Protein AF-A0A2E2BZK4-F1 (afdb_monomer_lite)

Radius of gyration: 13.88 Å; chains: 1; bounding box: 43×26×27 Å

Secondary structure (DSSP, 8-state):
------EEE-TTT--EEETT-SB-TTT--BEEE-TTT--EEEHHHHHHHEEEPTTT--EEE--

Structure (mmCIF, N/CA/C/O backbone):
data_AF-A0A2E2BZK4-F1
#
_entry.id   AF-A0A2E2BZK4-F1
#
loop_
_atom_site.group_PDB
_atom_site.id
_atom_site.type_symbol
_atom_site.label_atom_id
_atom_site.label_alt_id
_atom_site.label_comp_id
_atom_site.label_asym_id
_atom_site.label_entity_id
_atom_site.label_seq_id
_atom_site.pdbx_PDB_ins_code
_atom_site.Cartn_x
_atom_site.Cartn_y
_atom_site.Cartn_z
_atom_site.occupancy
_atom_site.B_iso_or_equiv
_atom_site.auth_seq_id
_atom_site.auth_comp_id
_atom_site.auth_asym_id
_atom_site.auth_atom_id
_atom_site.pdbx_PDB_model_num
ATOM 1 N N . MET A 1 1 ? -24.233 -14.397 -7.315 1.00 37.41 1 MET A N 1
ATOM 2 C CA . MET A 1 1 ? -22.988 -13.873 -7.909 1.00 37.41 1 MET A CA 1
ATOM 3 C C . MET A 1 1 ? -22.252 -13.231 -6.753 1.00 37.41 1 MET A C 1
ATOM 5 O O . MET A 1 1 ? -22.749 -12.241 -6.243 1.00 37.41 1 MET A O 1
ATOM 9 N N . SER A 1 2 ? -21.223 -13.887 -6.223 1.00 45.34 2 SER A N 1
ATOM 10 C CA . SER A 1 2 ? -20.488 -13.378 -5.063 1.00 45.34 2 SER A CA 1
ATOM 11 C C . SER A 1 2 ? -19.534 -12.303 -5.561 1.00 45.34 2 SER A C 1
ATOM 13 O O . SER A 1 2 ? -18.634 -12.605 -6.342 1.00 45.34 2 SER A O 1
ATOM 15 N N . GLU A 1 3 ? -19.789 -11.056 -5.184 1.00 49.66 3 GLU A N 1
ATOM 16 C CA . GLU A 1 3 ? -18.840 -9.961 -5.355 1.00 49.66 3 GLU A CA 1
ATOM 17 C C . GLU A 1 3 ? -17.527 -10.399 -4.689 1.00 49.66 3 GLU A C 1
ATOM 19 O O . GLU A 1 3 ? -17.562 -10.826 -3.531 1.00 49.66 3 GLU A O 1
ATOM 24 N N . PRO A 1 4 ? -16.382 -10.406 -5.392 1.00 54.16 4 PRO A N 1
ATOM 25 C CA . PRO A 1 4 ? -15.113 -10.632 -4.730 1.00 54.16 4 PRO A CA 1
ATOM 26 C C . PRO A 1 4 ? -14.865 -9.414 -3.841 1.00 54.16 4 PRO A C 1
ATOM 28 O O . PRO A 1 4 ? -14.402 -8.373 -4.302 1.00 54.16 4 PRO A O 1
ATOM 31 N N . THR A 1 5 ? -15.239 -9.512 -2.567 1.00 58.28 5 THR A N 1
ATOM 32 C CA . THR A 1 5 ? -14.846 -8.540 -1.549 1.00 58.28 5 THR A CA 1
ATOM 33 C C . THR A 1 5 ? -13.362 -8.769 -1.285 1.00 58.28 5 THR A C 1
ATOM 35 O O . THR A 1 5 ? -12.987 -9.489 -0.361 1.00 58.28 5 THR A O 1
ATOM 38 N N . THR A 1 6 ? -12.511 -8.263 -2.180 1.00 72.06 6 THR A N 1
ATOM 39 C CA . THR A 1 6 ? -11.065 -8.355 -2.016 1.00 72.06 6 THR A CA 1
ATOM 40 C C . THR A 1 6 ? -10.668 -7.408 -0.894 1.00 72.06 6 THR A C 1
ATOM 42 O O . THR A 1 6 ? -10.674 -6.181 -1.026 1.00 72.06 6 THR A O 1
ATOM 45 N N . THR A 1 7 ? -10.399 -8.015 0.249 1.00 82.25 7 THR A N 1
ATOM 46 C CA . THR A 1 7 ? -10.108 -7.356 1.510 1.00 82.25 7 THR A CA 1
ATOM 47 C C . THR A 1 7 ? -8.703 -7.773 1.919 1.00 82.25 7 THR A C 1
ATOM 49 O O . THR A 1 7 ? -8.380 -8.960 1.879 1.00 82.25 7 THR A O 1
ATOM 52 N N . GLN A 1 8 ? -7.867 -6.804 2.274 1.00 82.31 8 GLN A N 1
ATOM 53 C CA . GLN A 1 8 ? -6.492 -7.008 2.721 1.00 82.31 8 GLN A CA 1
ATOM 54 C C . GLN A 1 8 ? -6.346 -6.627 4.197 1.00 82.31 8 GLN A C 1
ATOM 56 O O . GLN A 1 8 ? -7.221 -6.000 4.790 1.00 82.31 8 GLN A O 1
ATOM 61 N N . GLU A 1 9 ? -5.240 -7.027 4.812 1.00 86.62 9 GLU A N 1
ATOM 62 C CA . GLU A 1 9 ? -4.929 -6.692 6.200 1.00 86.62 9 GLU A CA 1
ATOM 63 C C . GLU A 1 9 ? -4.046 -5.445 6.253 1.00 86.62 9 GLU A C 1
ATOM 65 O O . GLU A 1 9 ? -3.099 -5.295 5.481 1.00 86.62 9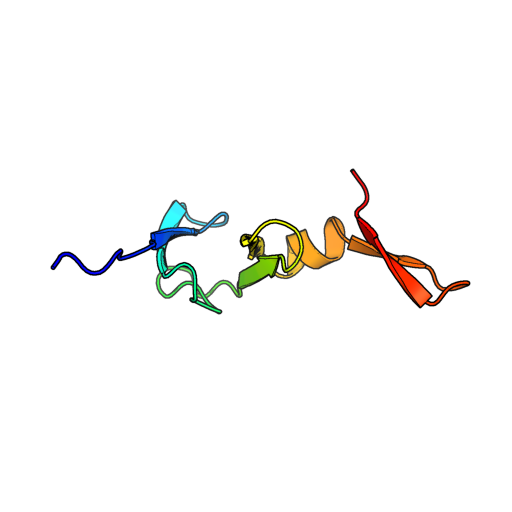 GLU A O 1
ATOM 70 N N . CYS A 1 10 ? -4.332 -4.537 7.184 1.00 86.31 10 CYS A N 1
ATOM 71 C CA . CYS A 1 10 ? -3.507 -3.360 7.385 1.00 86.31 10 CYS A CA 1
ATOM 72 C C . CYS A 1 10 ? -2.143 -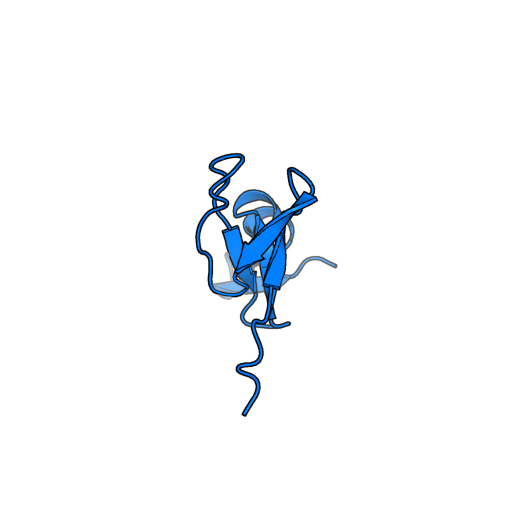3.774 7.969 1.00 86.31 10 CYS A C 1
ATOM 74 O O . CYS A 1 10 ? -2.112 -4.296 9.084 1.00 86.31 10 CYS A O 1
ATOM 76 N N . PRO A 1 11 ? -1.005 -3.455 7.326 1.00 81.00 11 PRO A N 1
ATOM 77 C CA . PRO A 1 11 ? 0.325 -3.846 7.815 1.00 81.00 11 PRO A CA 1
ATOM 78 C C . PRO A 1 11 ? 0.708 -3.206 9.162 1.00 81.00 11 PRO A C 1
ATOM 80 O O . PRO A 1 11 ? 1.662 -3.628 9.807 1.00 81.00 11 PRO A O 1
ATOM 83 N N . LYS A 1 12 ? -0.031 -2.180 9.610 1.00 85.00 12 LYS A N 1
ATOM 84 C CA . LYS A 1 12 ? 0.270 -1.420 10.831 1.00 85.00 12 LYS A CA 1
ATOM 85 C C . LYS A 1 12 ? -0.498 -1.898 12.064 1.00 85.00 12 LYS A C 1
ATOM 87 O O . LYS A 1 12 ? -0.021 -1.734 13.183 1.00 85.00 12 LYS A O 1
ATOM 92 N N . CYS A 1 13 ? -1.702 -2.435 11.877 1.00 88.94 13 CYS A N 1
ATOM 93 C CA . CYS A 1 13 ? -2.581 -2.852 12.975 1.00 88.94 13 CYS A CA 1
ATOM 94 C C . CYS A 1 13 ? -3.258 -4.212 12.757 1.00 88.94 13 CYS A C 1
ATOM 96 O O . CYS A 1 13 ? -4.037 -4.620 13.611 1.00 88.94 13 CYS A O 1
ATOM 98 N N . ASN A 1 14 ? -2.982 -4.891 11.637 1.00 86.88 14 ASN A N 1
ATOM 99 C CA . ASN A 1 14 ? -3.615 -6.144 11.206 1.00 86.88 14 ASN A CA 1
ATOM 100 C C . ASN A 1 14 ? -5.149 -6.083 11.099 1.00 86.88 14 ASN A C 1
ATOM 102 O O . ASN A 1 14 ? -5.822 -7.107 11.152 1.00 86.88 14 ASN A O 1
ATOM 106 N N . ASP A 1 15 ? -5.713 -4.885 10.940 1.00 89.12 15 ASP A N 1
ATOM 107 C CA . ASP A 1 15 ? -7.159 -4.725 10.788 1.00 89.12 15 ASP A CA 1
ATOM 108 C C . ASP A 1 15 ? -7.588 -4.968 9.337 1.00 89.12 15 ASP A C 1
ATOM 110 O O . ASP A 1 15 ? -6.821 -4.744 8.399 1.00 89.12 15 ASP A O 1
ATOM 114 N N . VAL A 1 16 ? -8.815 -5.436 9.159 1.00 87.94 16 VAL A N 1
ATOM 115 C CA . VAL A 1 16 ? -9.348 -5.906 7.882 1.00 87.94 16 VAL A CA 1
ATOM 116 C C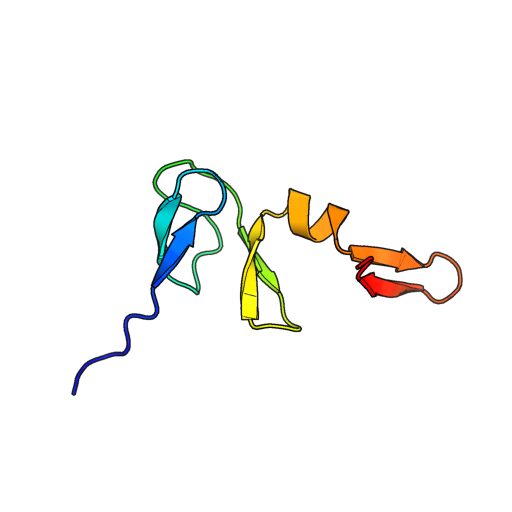 . VAL A 1 16 ? -9.877 -4.712 7.084 1.00 87.94 16 VAL A C 1
ATOM 118 O O . VAL A 1 16 ? -10.820 -4.040 7.496 1.00 87.94 16 VAL A O 1
ATOM 121 N N . ILE A 1 17 ? -9.278 -4.439 5.927 1.00 87.38 17 ILE A N 1
ATOM 122 C CA . ILE A 1 17 ? -9.539 -3.244 5.116 1.00 87.38 17 ILE A CA 1
ATOM 123 C C . ILE A 1 17 ? -9.784 -3.596 3.650 1.00 87.38 17 ILE A C 1
ATOM 125 O O . ILE A 1 17 ? -9.282 -4.593 3.142 1.00 87.38 17 ILE A O 1
ATOM 129 N N . SER A 1 18 ? -10.533 -2.767 2.928 1.00 82.56 18 SER A N 1
ATOM 130 C CA . SER A 1 18 ? -10.701 -2.968 1.484 1.00 82.56 18 SER A CA 1
ATOM 131 C C . SER A 1 18 ? -9.364 -2.830 0.755 1.00 82.56 18 SER A C 1
ATOM 133 O O . SER A 1 18 ? -8.581 -1.938 1.075 1.00 82.56 18 SER A O 1
ATOM 135 N N . GLU A 1 19 ? -9.127 -3.639 -0.279 1.00 76.06 19 GLU A N 1
ATOM 136 C CA . GLU A 1 19 ? -7.907 -3.539 -1.101 1.00 76.06 19 GLU A CA 1
ATOM 137 C C . GLU A 1 19 ? -7.750 -2.156 -1.766 1.00 76.06 19 GLU A C 1
ATOM 139 O O . GLU A 1 19 ? -6.652 -1.671 -2.006 1.00 76.06 19 GLU A O 1
ATOM 144 N N . MET A 1 20 ? -8.872 -1.479 -2.001 1.00 73.25 20 MET A N 1
ATOM 145 C CA . MET A 1 20 ? -8.944 -0.139 -2.588 1.00 73.25 20 MET A CA 1
ATOM 146 C C . MET A 1 20 ? -8.834 0.979 -1.537 1.00 73.25 20 MET A C 1
ATOM 148 O O . MET A 1 20 ? -8.987 2.152 -1.875 1.00 73.25 20 MET A O 1
ATOM 152 N N . ALA A 1 21 ? -8.688 0.643 -0.251 1.00 79.88 21 ALA A N 1
ATOM 153 C CA . ALA A 1 21 ? -8.712 1.633 0.815 1.00 79.88 21 ALA A CA 1
ATOM 154 C C . ALA A 1 21 ? -7.408 2.440 0.831 1.00 79.88 21 ALA A C 1
ATOM 156 O O . ALA A 1 21 ? -6.340 1.924 1.149 1.00 79.88 21 ALA A O 1
ATOM 157 N N . GLU A 1 22 ? -7.512 3.745 0.585 1.00 84.06 22 GLU A N 1
ATOM 158 C CA . GLU A 1 22 ? -6.394 4.694 0.713 1.00 84.06 22 GLU A CA 1
ATOM 159 C C . GLU A 1 22 ? -5.988 4.932 2.181 1.00 84.06 22 GLU A C 1
ATOM 161 O O . GLU A 1 22 ? -4.949 5.526 2.483 1.00 84.06 22 GLU A O 1
ATOM 166 N N . LYS A 1 23 ? -6.832 4.510 3.131 1.00 87.56 23 LYS A N 1
ATOM 167 C CA . LYS A 1 23 ? -6.632 4.722 4.564 1.00 87.56 23 LYS A CA 1
ATOM 168 C C . LYS A 1 23 ? -7.308 3.632 5.388 1.00 87.56 23 LYS A C 1
ATOM 170 O O . LYS A 1 23 ? -8.447 3.259 5.116 1.00 87.56 23 LYS A O 1
ATOM 175 N N . CYS A 1 24 ? -6.631 3.161 6.431 1.00 88.50 24 CYS A N 1
ATOM 176 C CA . CYS A 1 24 ? -7.206 2.224 7.387 1.00 88.50 24 CYS A CA 1
ATOM 177 C C . CYS A 1 24 ? -8.213 2.943 8.310 1.00 88.50 24 CYS A C 1
ATOM 179 O O . CYS A 1 24 ? -7.819 3.895 8.982 1.00 88.50 24 CYS A O 1
ATOM 181 N N . PRO A 1 25 ? -9.478 2.493 8.409 1.00 84.69 25 PRO A N 1
ATOM 182 C CA . PRO A 1 25 ? -10.482 3.101 9.285 1.00 84.69 25 PRO A CA 1
ATOM 183 C C . PRO A 1 25 ? -10.262 2.806 10.778 1.00 84.69 25 PRO A C 1
ATOM 185 O O . PRO A 1 25 ? -10.774 3.538 11.618 1.00 84.69 25 PRO A O 1
ATOM 188 N N . ALA A 1 26 ? -9.505 1.758 11.124 1.00 88.19 26 ALA A N 1
ATOM 189 C CA . ALA A 1 26 ? -9.259 1.374 12.515 1.00 88.19 26 ALA A CA 1
ATOM 190 C C . ALA A 1 26 ? -8.111 2.166 13.159 1.00 88.19 26 ALA A C 1
ATOM 192 O O . ALA A 1 26 ? -8.227 2.639 14.287 1.00 88.19 26 ALA A O 1
ATOM 193 N N . CYS A 1 27 ? -6.992 2.316 12.444 1.00 89.50 27 CYS A N 1
ATOM 194 C CA . CYS A 1 27 ? -5.790 2.985 12.954 1.00 89.50 27 CYS A CA 1
ATOM 195 C C . CYS A 1 27 ? -5.475 4.316 12.262 1.00 89.50 27 CYS A C 1
ATOM 197 O O . CYS A 1 27 ? -4.444 4.922 12.557 1.00 89.50 27 CYS A O 1
ATOM 199 N N . ASP A 1 28 ? -6.322 4.739 11.321 1.00 87.25 28 ASP A N 1
ATOM 200 C CA . ASP A 1 28 ? -6.204 5.996 10.579 1.00 87.25 28 ASP A CA 1
ATOM 201 C C . ASP A 1 28 ? -4.911 6.106 9.730 1.00 87.25 28 ASP A C 1
ATOM 203 O O . ASP A 1 28 ? -4.519 7.185 9.290 1.00 87.25 28 ASP A O 1
ATOM 207 N N . THR A 1 29 ? -4.234 4.980 9.472 1.00 88.00 29 THR A N 1
ATOM 208 C CA . THR A 1 29 ? -2.963 4.943 8.725 1.00 88.00 29 THR A CA 1
ATOM 209 C C . THR A 1 29 ? -3.202 5.032 7.226 1.00 88.00 29 THR A C 1
ATOM 211 O O . THR A 1 29 ? -4.083 4.361 6.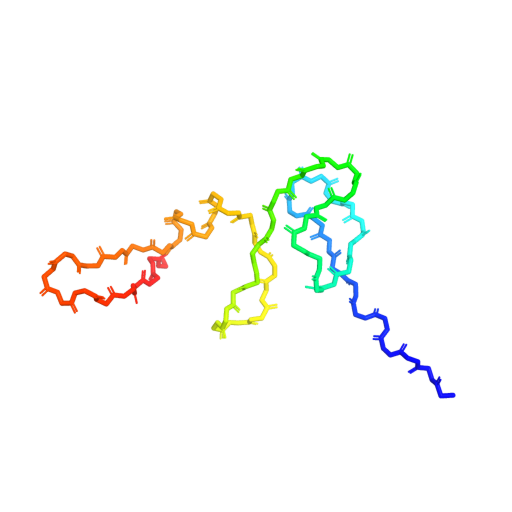690 1.00 88.00 29 THR A O 1
ATOM 214 N N . LYS A 1 30 ? -2.399 5.852 6.548 1.00 89.44 30 LYS A N 1
ATOM 215 C CA . LYS A 1 30 ? -2.488 6.088 5.108 1.00 89.44 30 LYS A CA 1
ATOM 216 C C . LYS A 1 30 ? -1.776 4.978 4.337 1.00 89.44 30 LYS A C 1
ATOM 218 O O . LYS A 1 30 ? -0.621 4.654 4.629 1.00 89.44 30 LYS A O 1
ATOM 223 N N . LEU A 1 31 ? -2.480 4.398 3.377 1.00 87.50 31 LEU A N 1
ATOM 224 C CA . LEU A 1 31 ? -2.039 3.235 2.626 1.00 87.50 31 LEU A CA 1
ATOM 225 C C . LEU A 1 31 ? -1.968 3.573 1.147 1.00 87.50 31 LEU A C 1
ATOM 227 O O . LEU A 1 31 ? -2.734 4.385 0.633 1.00 87.50 31 LEU A O 1
ATOM 231 N N . VAL A 1 32 ? -1.011 2.951 0.478 1.00 86.38 32 VAL A N 1
ATOM 232 C CA . VAL A 1 32 ? -0.740 3.160 -0.935 1.00 86.38 32 VAL A CA 1
ATOM 233 C C . VAL A 1 32 ? -0.671 1.794 -1.592 1.00 86.38 32 VAL A C 1
ATOM 235 O O . VAL A 1 32 ? 0.009 0.889 -1.109 1.00 86.38 32 VAL A O 1
ATOM 238 N N . MET A 1 33 ? -1.394 1.641 -2.696 1.00 82.69 33 MET A N 1
ATOM 239 C CA . MET A 1 33 ? -1.329 0.438 -3.510 1.00 82.69 33 MET A CA 1
ATOM 240 C C . MET A 1 33 ? -0.069 0.488 -4.374 1.00 82.69 33 MET A C 1
ATOM 242 O O . MET A 1 3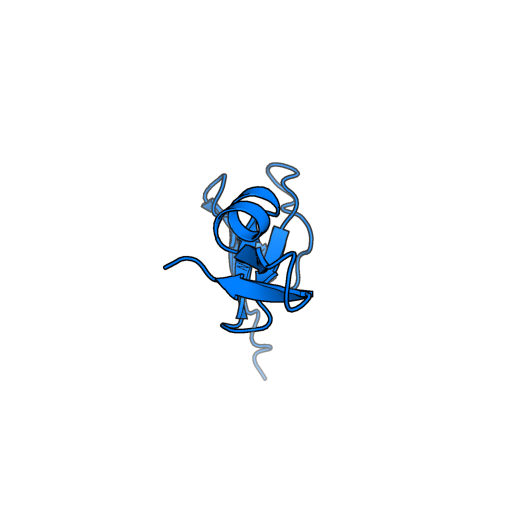3 ? 0.167 1.456 -5.099 1.00 82.69 33 MET A O 1
ATOM 246 N N . CYS A 1 34 ? 0.755 -0.552 -4.298 1.00 78.56 34 CYS A N 1
ATOM 247 C CA . CYS A 1 34 ? 1.917 -0.673 -5.162 1.00 78.56 34 CYS A CA 1
ATOM 248 C C . CYS A 1 34 ? 1.463 -1.026 -6.582 1.00 78.56 34 CYS A C 1
ATOM 250 O O . CYS A 1 34 ? 1.055 -2.155 -6.835 1.00 78.56 34 CYS A O 1
ATOM 252 N N . ASP A 1 35 ? 1.606 -0.099 -7.527 1.00 74.75 35 ASP A N 1
ATOM 253 C CA . ASP A 1 35 ? 1.233 -0.299 -8.940 1.00 74.75 35 ASP A CA 1
ATOM 254 C C . ASP A 1 35 ? 1.967 -1.489 -9.599 1.00 74.75 35 ASP A C 1
ATOM 256 O O . ASP A 1 35 ? 1.511 -2.079 -10.573 1.00 74.75 35 ASP A O 1
ATOM 260 N N . ARG A 1 36 ? 3.108 -1.897 -9.025 1.00 75.12 36 ARG A N 1
ATOM 261 C CA . ARG A 1 36 ? 3.952 -2.974 -9.555 1.00 75.12 36 ARG A CA 1
ATOM 262 C C . ARG A 1 36 ? 3.500 -4.379 -9.158 1.00 75.12 36 ARG A C 1
ATOM 264 O O . ARG A 1 36 ? 3.666 -5.304 -9.947 1.00 75.12 36 ARG A O 1
ATOM 271 N N . CYS A 1 37 ? 3.022 -4.563 -7.928 1.00 81.06 37 CYS A N 1
ATOM 272 C CA . CYS A 1 37 ? 2.651 -5.882 -7.395 1.00 81.06 37 CYS A CA 1
ATOM 273 C C . CYS A 1 37 ? 1.200 -5.970 -6.906 1.00 81.06 37 CYS A C 1
ATOM 275 O O . CYS A 1 37 ? 0.740 -7.067 -6.605 1.00 81.06 37 CYS A O 1
ATOM 277 N N . GLY A 1 38 ? 0.482 -4.848 -6.829 1.00 77.19 38 GLY A N 1
ATOM 278 C CA . GLY A 1 38 ? -0.893 -4.766 -6.333 1.00 77.19 38 GLY A CA 1
ATOM 279 C C . GLY A 1 38 ? -1.028 -4.858 -4.810 1.00 77.19 38 GLY A C 1
ATOM 280 O O . GLY A 1 38 ? -2.139 -4.925 -4.301 1.00 77.19 38 GLY A O 1
ATOM 281 N N . SER A 1 39 ? 0.077 -4.880 -4.059 1.00 81.38 39 SER A N 1
ATOM 282 C CA . SER A 1 39 ? 0.034 -4.981 -2.595 1.00 81.38 39 SER A CA 1
ATOM 283 C C . SER A 1 39 ? -0.219 -3.622 -1.948 1.00 81.38 39 SER A C 1
ATOM 285 O O . SER A 1 39 ? 0.404 -2.629 -2.336 1.00 81.38 39 SER A O 1
ATOM 287 N N . LEU A 1 40 ? -1.081 -3.582 -0.930 1.00 82.81 40 LEU A N 1
ATOM 288 C CA . LEU A 1 40 ? -1.193 -2.427 -0.042 1.00 82.81 40 LEU A CA 1
ATOM 289 C C . LEU A 1 40 ? 0.018 -2.357 0.885 1.00 82.81 40 LEU A C 1
ATOM 291 O O . LEU A 1 40 ? 0.327 -3.301 1.610 1.00 82.81 40 LEU A O 1
ATOM 295 N N . VAL A 1 41 ? 0.672 -1.204 0.890 1.00 85.38 41 VAL A N 1
ATOM 296 C CA . VAL A 1 41 ? 1.762 -0.876 1.811 1.00 85.38 41 VAL A CA 1
ATOM 297 C C . VAL A 1 41 ? 1.477 0.466 2.474 1.00 85.38 41 VAL A C 1
ATOM 299 O O . VAL A 1 41 ? 0.623 1.234 2.025 1.00 85.38 41 VAL A O 1
ATOM 302 N N . THR A 1 42 ? 2.170 0.774 3.567 1.00 86.06 42 THR A N 1
ATOM 303 C CA . THR A 1 42 ? 2.080 2.120 4.152 1.00 86.06 42 THR A CA 1
ATOM 304 C C . THR A 1 42 ? 2.806 3.140 3.274 1.00 86.06 42 THR A C 1
ATOM 306 O O . THR A 1 42 ? 3.738 2.796 2.549 1.00 86.06 42 THR A O 1
ATOM 309 N N . GLU A 1 43 ? 2.409 4.416 3.341 1.00 83.19 43 GLU A N 1
ATOM 310 C CA . GLU A 1 43 ? 3.114 5.491 2.618 1.00 83.19 43 GLU A CA 1
ATOM 311 C C . GLU A 1 43 ? 4.607 5.560 3.009 1.00 83.19 43 GLU A C 1
ATOM 313 O O . GLU A 1 43 ? 5.463 5.848 2.172 1.00 83.19 43 GLU A O 1
ATOM 318 N N . GLU A 1 44 ? 4.920 5.266 4.273 1.00 81.31 44 GLU A N 1
ATOM 319 C CA . GLU A 1 44 ? 6.289 5.219 4.795 1.00 81.31 44 GLU A CA 1
ATOM 320 C C . GLU A 1 44 ? 7.080 4.053 4.203 1.00 81.31 44 GLU A C 1
ATOM 322 O O . GLU A 1 44 ? 8.185 4.260 3.704 1.00 81.31 44 GLU A O 1
ATOM 327 N N . GLU A 1 45 ? 6.505 2.849 4.180 1.00 80.81 45 GLU A N 1
ATOM 328 C CA . GLU A 1 45 ? 7.156 1.691 3.567 1.00 80.81 45 GLU A CA 1
ATOM 329 C C . GLU A 1 45 ? 7.286 1.833 2.056 1.00 80.81 45 GLU A C 1
ATOM 331 O O . GLU A 1 45 ? 8.307 1.442 1.503 1.00 80.81 45 GLU A O 1
ATOM 336 N N . PHE A 1 46 ? 6.322 2.462 1.381 1.00 79.81 46 PHE A N 1
ATOM 337 C CA . PHE A 1 46 ? 6.453 2.773 -0.040 1.00 79.81 46 PHE A CA 1
ATOM 338 C C . PHE A 1 46 ? 7.621 3.734 -0.288 1.00 79.81 46 PHE A C 1
ATOM 340 O O . PHE A 1 46 ? 8.451 3.494 -1.156 1.00 79.81 46 PHE A O 1
ATOM 347 N N . LYS A 1 47 ? 7.759 4.799 0.504 1.00 79.19 47 LYS A N 1
ATOM 348 C CA . LYS A 1 47 ? 8.903 5.720 0.384 1.00 79.19 47 LYS A CA 1
ATOM 349 C C . LYS A 1 47 ? 10.234 5.068 0.768 1.00 79.19 47 LYS A C 1
ATOM 351 O O . LYS A 1 47 ? 11.262 5.437 0.212 1.00 79.19 47 LYS A O 1
ATOM 356 N N . ALA A 1 48 ? 10.231 4.122 1.706 1.00 79.00 48 ALA A N 1
ATOM 357 C CA . ALA A 1 48 ? 11.432 3.407 2.130 1.00 79.00 48 ALA A CA 1
ATOM 358 C C . ALA A 1 48 ? 11.868 2.341 1.111 1.00 79.00 48 ALA A C 1
ATOM 360 O O . ALA A 1 48 ? 13.052 2.230 0.799 1.00 79.00 48 ALA A O 1
ATOM 361 N N . ALA A 1 49 ? 10.916 1.583 0.564 1.00 73.75 49 ALA A N 1
ATOM 362 C CA . ALA A 1 49 ? 11.164 0.553 -0.438 1.00 73.75 49 ALA A CA 1
ATOM 363 C C . ALA A 1 49 ? 11.531 1.157 -1.795 1.00 73.75 49 ALA A C 1
ATOM 365 O O . ALA A 1 49 ? 12.198 0.513 -2.601 1.00 73.75 49 ALA A O 1
ATOM 366 N N . VAL A 1 50 ? 11.104 2.389 -2.071 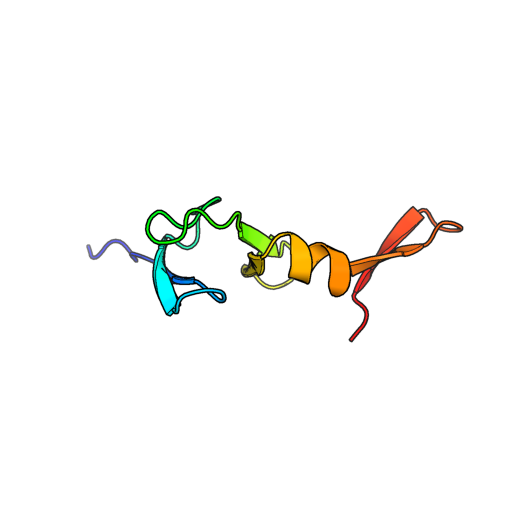1.00 77.44 50 VAL A N 1
ATOM 367 C CA . VAL A 1 50 ? 11.242 3.005 -3.383 1.00 77.44 50 VAL A CA 1
ATOM 368 C C . VAL A 1 50 ? 12.173 4.218 -3.318 1.00 77.44 50 VAL A C 1
ATOM 370 O O . VAL A 1 50 ? 11.849 5.253 -2.751 1.00 77.44 50 VAL A O 1
ATOM 373 N N . SER A 1 51 ? 13.346 4.106 -3.937 1.00 74.62 51 SER A N 1
ATOM 374 C CA . SER A 1 51 ? 14.327 5.186 -4.071 1.00 74.62 51 SER A CA 1
ATOM 375 C C . SER A 1 51 ? 14.250 5.824 -5.459 1.00 74.62 51 SER A C 1
ATOM 377 O O . SER A 1 51 ? 14.288 5.135 -6.482 1.00 74.62 51 SER A O 1
ATOM 379 N N . MET A 1 52 ? 14.165 7.153 -5.516 1.00 76.38 52 MET A N 1
ATOM 380 C CA . MET A 1 52 ? 14.188 7.902 -6.774 1.00 76.38 52 MET A CA 1
ATOM 381 C C . MET A 1 52 ? 15.626 8.268 -7.143 1.00 76.38 52 MET A C 1
ATOM 383 O O . MET A 1 52 ? 16.329 8.911 -6.368 1.00 76.38 52 MET A O 1
ATOM 387 N N . CYS A 1 53 ? 16.076 7.861 -8.329 1.00 75.38 53 CYS A N 1
ATOM 388 C CA . CYS A 1 53 ? 17.411 8.204 -8.806 1.00 75.38 53 CYS A CA 1
ATOM 389 C C . CYS A 1 53 ? 17.439 9.661 -9.290 1.00 75.38 53 CYS A C 1
ATOM 391 O O . CYS A 1 53 ? 16.802 9.985 -10.287 1.00 75.38 53 CYS A O 1
ATOM 393 N N . GLU A 1 54 ? 18.223 10.531 -8.656 1.00 79.19 54 GLU A N 1
ATOM 394 C CA . GLU A 1 54 ? 18.311 11.961 -9.018 1.00 79.19 54 GLU A CA 1
ATOM 395 C C . GLU A 1 54 ? 18.977 12.218 -10.382 1.00 79.19 54 GLU A C 1
ATOM 397 O O . GLU A 1 54 ? 18.899 13.320 -10.918 1.00 79.19 54 GLU A O 1
ATOM 402 N N . ASN A 1 55 ? 19.607 11.193 -10.964 1.00 78.31 55 ASN A N 1
ATOM 403 C CA . ASN A 1 55 ? 20.337 11.283 -12.228 1.00 78.31 55 ASN A CA 1
ATOM 404 C C . ASN A 1 55 ? 19.466 10.886 -13.435 1.00 78.31 55 ASN A C 1
ATOM 406 O O . ASN A 1 55 ? 19.463 11.563 -14.457 1.00 78.31 55 ASN A O 1
ATOM 410 N N . CYS A 1 56 ? 18.680 9.811 -13.302 1.00 85.94 56 CYS A N 1
ATOM 411 C CA . CYS A 1 56 ? 17.787 9.318 -14.361 1.00 85.94 56 CYS A CA 1
ATOM 412 C C . CYS A 1 56 ? 16.301 9.625 -14.100 1.00 85.94 56 CYS A C 1
ATOM 414 O O . CYS A 1 56 ? 15.462 9.277 -14.925 1.00 85.94 56 CYS A O 1
ATOM 416 N N . TRP A 1 57 ? 15.969 10.206 -12.939 1.00 76.88 57 TRP A N 1
ATOM 417 C CA . TRP A 1 57 ? 14.610 10.508 -12.448 1.00 76.88 57 TRP A CA 1
ATOM 418 C C . TRP A 1 57 ? 13.650 9.313 -12.481 1.00 76.88 57 TRP A C 1
ATOM 420 O O . TRP A 1 57 ? 12.431 9.453 -12.451 1.00 76.88 57 TRP A O 1
ATOM 430 N N . HIS A 1 58 ? 14.213 8.108 -12.512 1.00 80.81 58 HIS A N 1
ATOM 431 C CA . HIS A 1 58 ? 13.466 6.870 -12.457 1.00 80.81 58 HIS A CA 1
ATOM 432 C C . HIS A 1 58 ? 13.341 6.389 -11.019 1.00 80.81 58 HIS A C 1
ATOM 434 O O . HIS A 1 58 ? 14.289 6.395 -10.229 1.00 80.81 58 HIS A O 1
ATOM 440 N N . VAL A 1 59 ? 12.130 5.944 -10.725 1.00 75.12 59 VAL A N 1
ATOM 441 C CA . VAL A 1 59 ? 11.733 5.309 -9.482 1.00 75.12 59 VAL A CA 1
ATOM 442 C C . VAL A 1 59 ? 12.262 3.874 -9.496 1.00 75.12 59 VAL A C 1
ATOM 444 O O . VAL A 1 59 ? 11.952 3.094 -10.397 1.00 75.12 59 VAL A O 1
ATOM 447 N N . THR A 1 60 ? 13.094 3.533 -8.516 1.00 72.81 60 THR A N 1
ATOM 448 C CA . THR A 1 60 ? 13.700 2.203 -8.359 1.00 72.81 60 THR A CA 1
ATOM 449 C C . THR A 1 60 ? 13.304 1.611 -7.016 1.00 72.81 60 THR A C 1
ATOM 451 O O . THR A 1 60 ? 13.236 2.329 -6.028 1.00 72.81 60 THR A O 1
ATOM 454 N N . VAL A 1 61 ? 13.019 0.311 -6.968 1.00 70.56 61 VAL A N 1
ATOM 455 C CA . VAL A 1 61 ? 12.676 -0.379 -5.716 1.00 70.56 61 VAL A CA 1
ATOM 456 C C . VAL A 1 61 ? 13.949 -1.015 -5.166 1.00 70.56 61 VAL A C 1
ATOM 458 O O . VAL A 1 61 ? 14.577 -1.806 -5.870 1.00 70.56 61 VAL A O 1
ATOM 461 N N . ASN A 1 62 ? 14.349 -0.642 -3.954 1.00 65.06 62 ASN A N 1
ATOM 462 C CA . ASN A 1 62 ? 15.485 -1.232 -3.256 1.00 65.06 62 ASN A CA 1
ATOM 463 C C . ASN A 1 62 ? 14.990 -2.546 -2.629 1.00 65.06 62 ASN A C 1
ATOM 465 O O . ASN A 1 62 ? 14.182 -2.511 -1.703 1.00 65.06 62 ASN A O 1
ATOM 469 N N . GLN A 1 63 ? 15.387 -3.682 -3.209 1.00 56.84 63 GLN A N 1
ATOM 470 C CA . GLN A 1 63 ? 15.127 -5.013 -2.647 1.00 56.84 63 GLN A CA 1
ATOM 471 C C . GLN A 1 63 ? 16.255 -5.438 -1.717 1.00 56.84 63 GLN A C 1
ATOM 473 O O . GLN A 1 63 ? 17.426 -5.186 -2.083 1.00 56.84 63 GLN A O 1
#

Sequence (63 aa):
MSEPTTTQECPKCNDVISEMAEKCPACDTKLVMCDRCGSLVTEEEFKAAVSMCENCWHVTVNQ

pLDDT: mean 78.43, std 10.81, range [37.41, 89.5]

Foldseek 3Di:
DDDPQQWDAAPPPRDIGGLPDQADPPPRFGWDQDPVPRDIDGPVVCPVQWDQDPVVRDIDGDD